Protein AF-A0A967J719-F1 (afdb_monomer_lite)

Structure (mmCIF, N/CA/C/O backbone):
data_AF-A0A967J719-F1
#
_entry.id   AF-A0A967J719-F1
#
loop_
_atom_site.group_PDB
_atom_site.id
_atom_site.type_symbol
_atom_site.label_atom_id
_atom_site.label_alt_id
_atom_site.label_comp_id
_atom_site.label_asym_id
_atom_site.label_entity_id
_atom_site.label_seq_id
_atom_site.pdbx_PDB_ins_code
_atom_site.Cartn_x
_atom_site.Cartn_y
_atom_site.Cartn_z
_atom_site.occupancy
_atom_site.B_iso_or_equiv
_atom_site.auth_seq_id
_atom_site.auth_comp_id
_atom_site.auth_asym_id
_atom_site.auth_atom_id
_atom_site.pdbx_PDB_model_num
ATOM 1 N N . MET A 1 1 ? -18.805 8.291 18.805 1.00 39.09 1 MET A N 1
ATOM 2 C CA . MET A 1 1 ? -17.784 7.262 18.519 1.00 39.09 1 MET A CA 1
ATOM 3 C C . MET A 1 1 ? -16.475 7.765 19.090 1.00 39.09 1 MET A C 1
ATOM 5 O O . MET A 1 1 ? -16.063 8.854 18.721 1.00 39.09 1 MET A O 1
ATOM 9 N N . THR A 1 2 ? -15.886 7.048 20.042 1.00 43.72 2 THR A N 1
ATOM 10 C CA . THR A 1 2 ? -14.567 7.387 20.589 1.00 43.72 2 THR A CA 1
ATOM 11 C C . THR A 1 2 ? -13.537 6.642 19.752 1.00 43.72 2 THR A C 1
ATOM 13 O O . THR A 1 2 ? -13.343 5.447 19.953 1.00 43.72 2 THR A O 1
ATOM 16 N N . GLU A 1 3 ? -12.929 7.306 18.771 1.00 52.41 3 GLU A N 1
ATOM 17 C CA . GLU A 1 3 ? -11.758 6.750 18.090 1.00 52.41 3 GLU A CA 1
ATOM 18 C C . GLU A 1 3 ? -10.594 6.754 19.091 1.00 52.41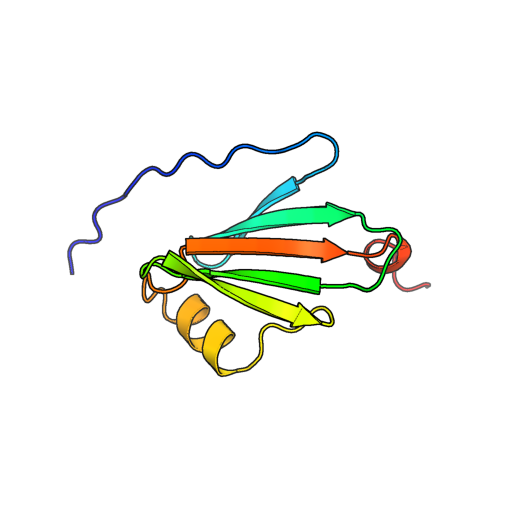 3 GLU A C 1
ATOM 20 O O . GLU A 1 3 ? -10.106 7.808 19.499 1.00 52.41 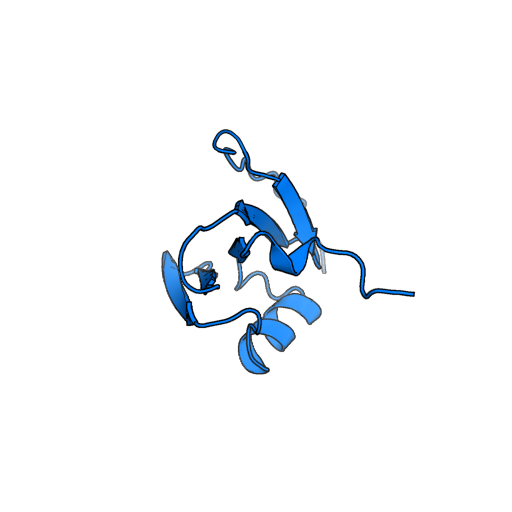3 GLU A O 1
ATOM 25 N N . LYS A 1 4 ? -10.182 5.571 19.557 1.00 63.12 4 LYS A N 1
ATOM 26 C CA . LYS A 1 4 ? -8.922 5.419 20.290 1.00 63.12 4 LYS A CA 1
ATOM 27 C C . LYS A 1 4 ? -7.794 5.530 19.268 1.00 63.12 4 LYS A C 1
ATOM 29 O O . LYS A 1 4 ? -7.715 4.703 18.367 1.00 63.12 4 LYS A O 1
ATOM 34 N N . GLY A 1 5 ? -6.926 6.529 19.414 1.00 72.19 5 GLY A N 1
ATOM 35 C CA . GLY A 1 5 ? -5.681 6.582 18.653 1.00 72.19 5 GLY A CA 1
ATOM 36 C C . GLY A 1 5 ? -4.795 5.398 19.037 1.00 72.19 5 GLY A C 1
ATOM 37 O O . GLY A 1 5 ? -4.362 5.305 20.184 1.00 72.19 5 GLY A O 1
ATOM 38 N N . GLU A 1 6 ? -4.564 4.485 18.097 1.00 82.88 6 GLU A N 1
ATOM 39 C CA . GLU A 1 6 ? -3.625 3.372 18.234 1.00 82.88 6 GLU A CA 1
ATOM 40 C C . GLU A 1 6 ? -2.333 3.731 17.494 1.00 82.88 6 GLU A C 1
ATOM 42 O O . GLU A 1 6 ? -2.358 4.154 16.338 1.00 82.88 6 GLU A O 1
ATOM 47 N N . SER A 1 7 ? -1.196 3.598 18.173 1.00 88.31 7 SER A N 1
ATOM 48 C CA . SER A 1 7 ? 0.121 3.745 17.561 1.00 88.31 7 SER A CA 1
ATOM 49 C C . SER A 1 7 ? 0.562 2.405 16.982 1.00 88.31 7 SER A C 1
ATOM 51 O O . SER A 1 7 ? 0.651 1.424 17.720 1.00 88.31 7 SER A O 1
ATOM 53 N N . VAL A 1 8 ? 0.893 2.378 15.695 1.00 88.81 8 VAL A N 1
ATOM 54 C CA . VAL A 1 8 ? 1.444 1.197 15.018 1.00 88.81 8 VAL A CA 1
ATOM 55 C C . VAL A 1 8 ? 2.845 1.532 14.514 1.00 88.81 8 VAL A C 1
ATOM 57 O O . VAL A 1 8 ? 3.064 2.612 13.967 1.00 88.81 8 VAL A O 1
ATOM 60 N N . VAL A 1 9 ? 3.790 0.610 14.706 1.00 94.62 9 VAL A N 1
ATOM 61 C CA . VAL A 1 9 ? 5.146 0.707 14.150 1.00 94.62 9 VAL A CA 1
ATOM 62 C C . VAL A 1 9 ? 5.184 -0.063 12.835 1.00 94.62 9 VAL A C 1
AT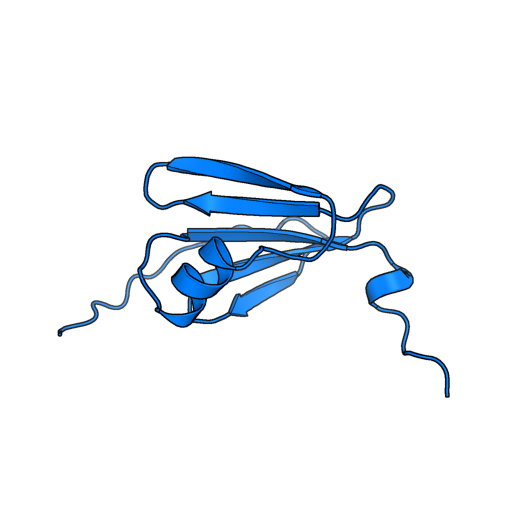OM 64 O O . VAL A 1 9 ? 4.756 -1.214 12.775 1.00 94.62 9 VAL A O 1
ATOM 67 N N . VAL A 1 10 ? 5.694 0.579 11.785 1.00 96.44 10 VAL A N 1
ATOM 68 C CA . VAL A 1 10 ? 5.932 -0.044 10.481 1.00 96.44 10 VAL A CA 1
ATOM 69 C C . VAL A 1 10 ? 7.414 0.088 10.172 1.00 96.44 10 VAL A C 1
ATOM 71 O O . VAL A 1 10 ? 7.915 1.195 9.994 1.00 96.44 10 VAL A O 1
ATOM 74 N N . GLU A 1 11 ? 8.102 -1.047 10.123 1.00 95.94 11 GLU A N 1
ATOM 75 C CA . GLU A 1 11 ? 9.509 -1.106 9.736 1.00 95.94 11 GLU A CA 1
ATOM 76 C C . GLU A 1 11 ? 9.646 -0.874 8.230 1.00 95.94 11 GLU A C 1
ATOM 78 O O . GLU A 1 11 ? 8.927 -1.472 7.422 1.00 95.94 11 GLU A O 1
ATOM 83 N N . LEU A 1 12 ? 10.582 -0.006 7.854 1.00 97.94 12 LEU A N 1
ATOM 84 C CA . LEU A 1 12 ? 10.877 0.311 6.463 1.00 97.94 12 LEU A CA 1
ATOM 85 C C . LEU A 1 12 ? 12.200 -0.332 6.064 1.00 97.94 12 LEU A C 1
ATOM 87 O O . LEU A 1 12 ? 13.233 -0.111 6.696 1.00 97.94 12 LEU A O 1
ATOM 91 N N . ALA A 1 13 ? 12.171 -1.103 4.981 1.00 95.44 13 ALA A N 1
ATOM 92 C CA . ALA A 1 13 ? 13.394 -1.557 4.341 1.00 95.44 13 ALA A CA 1
ATOM 93 C C . ALA A 1 13 ? 14.106 -0.368 3.661 1.00 95.44 13 ALA A C 1
ATOM 95 O O . ALA A 1 13 ? 13.450 0.626 3.318 1.00 95.44 13 ALA A O 1
ATOM 96 N N . PRO A 1 14 ? 15.428 -0.451 3.423 1.00 96.19 14 PRO A N 1
ATOM 97 C CA . PRO A 1 14 ? 16.127 0.516 2.583 1.00 96.19 14 PRO A CA 1
ATOM 98 C C . PRO A 1 14 ? 15.406 0.726 1.247 1.00 96.19 14 PRO A C 1
ATOM 100 O O . PRO A 1 14 ? 14.790 -0.197 0.720 1.00 96.19 14 PRO A O 1
ATOM 103 N N . GLU A 1 15 ? 15.488 1.946 0.711 1.00 93.25 15 GLU A N 1
ATOM 104 C CA . GLU A 1 15 ? 14.891 2.307 -0.586 1.00 93.25 15 GLU A CA 1
ATOM 105 C C . GLU A 1 15 ? 13.354 2.176 -0.636 1.00 93.25 15 GLU A C 1
ATOM 107 O O . GLU A 1 15 ? 12.757 2.015 -1.703 1.00 93.25 15 GLU A O 1
ATOM 112 N N . THR A 1 16 ? 12.695 2.292 0.522 1.00 97.06 16 THR A N 1
ATOM 113 C CA . THR A 1 16 ? 11.233 2.383 0.627 1.00 97.06 16 THR A CA 1
ATOM 114 C C . THR A 1 16 ? 10.786 3.706 1.245 1.00 97.06 16 THR A C 1
ATOM 116 O O . THR A 1 16 ? 11.539 4.373 1.955 1.00 97.06 16 THR A O 1
ATOM 119 N N . LEU A 1 17 ? 9.543 4.098 0.963 1.00 97.00 17 LEU A N 1
ATOM 120 C CA . LEU A 1 17 ? 8.901 5.289 1.515 1.00 97.00 17 LEU A CA 1
ATOM 121 C C . LEU A 1 17 ? 7.636 4.894 2.278 1.00 97.00 17 LEU A C 1
ATOM 123 O O . LEU A 1 17 ? 6.739 4.269 1.714 1.00 97.00 17 LEU A O 1
ATOM 127 N N . GLY A 1 18 ? 7.546 5.309 3.541 1.00 97.62 18 GLY A N 1
ATOM 128 C CA . GLY A 1 18 ? 6.328 5.212 4.341 1.00 97.62 18 GLY A CA 1
ATOM 129 C C . GLY A 1 18 ? 5.492 6.488 4.251 1.00 97.62 18 GLY A C 1
ATOM 130 O O . GLY A 1 18 ? 6.009 7.591 4.417 1.00 97.62 18 GLY A O 1
ATOM 131 N N . LEU A 1 19 ? 4.189 6.344 4.030 1.00 97.25 19 LEU A N 1
ATOM 132 C CA . LEU A 1 19 ? 3.203 7.416 4.161 1.00 97.25 19 LEU A CA 1
ATOM 133 C C . LEU A 1 19 ? 1.892 6.862 4.727 1.00 97.25 19 LEU A C 1
ATOM 135 O O . LEU A 1 19 ? 1.789 5.678 5.042 1.00 97.25 19 LEU A O 1
ATOM 139 N N . THR A 1 20 ? 0.869 7.707 4.841 1.00 96.69 20 THR A N 1
ATOM 140 C CA . THR A 1 20 ? -0.479 7.253 5.194 1.00 96.69 20 THR A CA 1
ATOM 141 C C . THR A 1 20 ? -1.509 7.744 4.189 1.00 96.69 20 THR A C 1
ATOM 143 O O . THR A 1 20 ? -1.388 8.836 3.633 1.00 96.69 20 THR A O 1
ATOM 146 N N . VAL A 1 21 ? -2.546 6.936 3.975 1.00 96.12 21 VAL A N 1
ATOM 147 C CA . VAL A 1 21 ? -3.749 7.303 3.221 1.00 96.12 21 VAL A CA 1
ATOM 148 C C . VAL A 1 21 ? -4.950 6.872 4.047 1.00 96.12 21 VAL A C 1
ATOM 150 O O . VAL A 1 21 ? -5.044 5.714 4.435 1.00 96.12 21 VAL A O 1
ATOM 153 N N . CYS A 1 22 ? -5.859 7.800 4.360 1.00 95.50 22 CYS A N 1
ATOM 154 C CA . CYS A 1 22 ? -7.010 7.519 5.231 1.00 95.50 22 CYS A CA 1
ATOM 155 C C . CYS A 1 22 ? -6.611 6.865 6.572 1.00 95.50 22 CYS A C 1
ATOM 157 O O . CYS A 1 22 ? -7.320 5.995 7.060 1.00 95.50 22 CYS A O 1
ATOM 159 N N . GLN A 1 23 ? -5.478 7.290 7.152 1.00 93.62 23 GLN A N 1
ATOM 160 C CA . GLN A 1 23 ? -4.869 6.734 8.378 1.00 93.62 23 GLN A CA 1
ATOM 161 C C . GLN A 1 23 ? -4.359 5.289 8.268 1.00 93.62 23 GLN A C 1
ATOM 163 O O . GLN A 1 23 ? -3.864 4.747 9.251 1.00 93.62 23 GLN A O 1
ATOM 168 N N . VAL A 1 24 ? -4.399 4.685 7.081 1.00 96.19 24 VAL A N 1
ATOM 169 C CA . VAL A 1 24 ? -3.769 3.391 6.825 1.00 96.19 24 VAL A CA 1
ATOM 170 C C . VAL A 1 24 ? -2.329 3.621 6.365 1.00 96.19 24 VAL A C 1
ATOM 172 O O . VAL A 1 24 ? -2.114 4.431 5.455 1.00 96.19 24 VAL A O 1
ATOM 175 N N . PRO A 1 25 ? -1.333 2.951 6.969 1.00 97.50 25 PRO A N 1
ATOM 176 C CA . PRO A 1 25 ? 0.045 3.030 6.514 1.00 97.50 25 PRO A CA 1
ATOM 177 C C . PRO A 1 25 ? 0.200 2.416 5.120 1.00 97.50 25 PRO A C 1
ATOM 179 O O . PRO A 1 25 ? -0.372 1.372 4.797 1.00 97.50 25 PRO A O 1
ATOM 182 N N . VAL A 1 26 ? 1.006 3.077 4.298 1.00 98.19 26 VAL A N 1
ATOM 183 C CA . VAL A 1 26 ? 1.371 2.640 2.954 1.00 98.19 26 VAL A CA 1
ATOM 184 C C . VAL A 1 26 ? 2.887 2.653 2.847 1.00 98.19 26 VAL A C 1
ATOM 186 O O . VAL A 1 26 ? 3.516 3.678 3.108 1.00 98.19 26 VAL A O 1
ATOM 189 N N . VAL A 1 27 ? 3.461 1.524 2.447 1.00 98.38 27 VAL A N 1
ATOM 190 C CA . VAL A 1 27 ? 4.883 1.383 2.134 1.00 98.38 27 VAL A CA 1
ATOM 191 C C . VAL A 1 27 ? 5.027 1.273 0.628 1.00 98.38 27 VAL A C 1
ATOM 193 O O . VAL A 1 27 ? 4.438 0.398 -0.002 1.00 98.38 27 VAL A O 1
ATOM 196 N N . VAL A 1 28 ? 5.806 2.171 0.048 1.00 97.69 28 VAL A N 1
ATOM 197 C CA . VAL A 1 28 ? 6.082 2.208 -1.384 1.00 97.69 28 VAL A CA 1
ATOM 198 C C . VAL A 1 28 ? 7.517 1.764 -1.620 1.00 97.69 28 VAL A C 1
ATOM 200 O O . VAL A 1 28 ? 8.428 2.252 -0.954 1.00 97.69 28 VAL A O 1
ATOM 203 N N . SER A 1 29 ? 7.719 0.863 -2.575 1.00 97.00 29 SER A N 1
ATOM 204 C CA . SER A 1 29 ? 9.035 0.409 -3.025 1.00 97.00 29 SER A CA 1
ATOM 205 C C . SER A 1 29 ? 9.160 0.504 -4.543 1.00 97.00 29 SER A C 1
ATOM 207 O O . SER A 1 29 ? 8.161 0.554 -5.267 1.00 97.00 29 SER A O 1
ATOM 209 N N . VAL A 1 30 ? 10.398 0.525 -5.032 1.00 95.88 30 VAL A N 1
ATOM 210 C CA . VAL A 1 30 ? 10.689 0.390 -6.463 1.00 95.88 30 VAL A CA 1
ATOM 211 C C . VAL A 1 30 ? 10.834 -1.093 -6.808 1.00 95.88 30 VAL A C 1
ATOM 213 O O . VAL A 1 30 ? 11.452 -1.849 -6.063 1.00 95.88 30 VAL A O 1
ATOM 216 N N . THR A 1 31 ? 10.286 -1.522 -7.944 1.00 95.12 31 THR A N 1
ATOM 217 C CA . THR A 1 31 ? 10.463 -2.878 -8.486 1.00 95.12 31 THR A CA 1
ATOM 218 C C . THR A 1 31 ? 10.995 -2.838 -9.915 1.00 95.12 31 THR A C 1
ATOM 220 O O . THR A 1 31 ? 10.655 -1.947 -10.691 1.00 95.12 31 THR A O 1
ATOM 223 N N . ALA A 1 32 ? 11.821 -3.824 -10.274 1.00 92.62 32 ALA A N 1
ATOM 224 C CA . ALA A 1 32 ? 12.219 -4.075 -11.660 1.00 92.62 32 ALA A CA 1
ATOM 225 C C . ALA A 1 32 ? 11.199 -4.943 -12.427 1.00 92.62 32 ALA A C 1
ATOM 227 O O . ALA A 1 32 ? 11.283 -5.045 -13.648 1.00 92.62 32 ALA A O 1
ATOM 228 N N . GLY A 1 33 ? 10.274 -5.593 -11.712 1.00 92.31 33 GLY A N 1
ATOM 229 C CA . GLY A 1 33 ? 9.220 -6.430 -12.284 1.00 92.31 33 GLY A CA 1
ATOM 230 C C . GLY A 1 33 ? 7.896 -5.689 -12.461 1.00 92.31 33 GLY A C 1
ATOM 231 O O . GLY A 1 33 ? 7.836 -4.459 -12.430 1.00 92.31 33 GLY A O 1
ATOM 232 N N . ASP A 1 34 ? 6.820 -6.460 -12.609 1.00 94.94 34 ASP A N 1
ATOM 233 C CA . ASP A 1 34 ? 5.483 -5.898 -12.761 1.00 94.94 34 ASP A CA 1
ATOM 234 C C . ASP A 1 34 ? 5.030 -5.142 -11.499 1.00 94.94 34 ASP A C 1
ATOM 236 O O . ASP A 1 34 ? 5.304 -5.578 -10.370 1.00 94.94 34 ASP A O 1
ATOM 240 N N . PRO A 1 35 ? 4.314 -4.012 -11.665 1.00 96.94 35 PRO A N 1
ATOM 241 C CA . PRO A 1 35 ? 3.706 -3.311 -10.547 1.00 96.94 35 PRO A CA 1
ATOM 242 C C . PRO A 1 35 ? 2.766 -4.232 -9.778 1.00 96.94 35 PRO A C 1
ATOM 244 O O . PRO A 1 35 ? 2.019 -5.012 -10.371 1.00 96.94 35 PRO A O 1
ATOM 247 N N . SER A 1 36 ? 2.745 -4.097 -8.458 1.00 98.00 36 SER A N 1
ATOM 248 C CA . SER A 1 36 ? 1.809 -4.850 -7.625 1.00 98.00 36 SER A CA 1
ATOM 249 C C . SER A 1 36 ? 1.452 -4.106 -6.352 1.00 98.00 36 SER A C 1
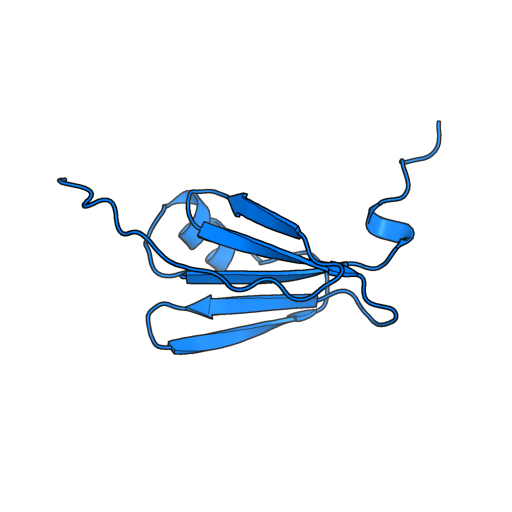ATOM 251 O O . SER A 1 36 ? 2.175 -3.215 -5.896 1.00 98.00 36 SER A O 1
ATOM 253 N N . ILE A 1 37 ? 0.315 -4.489 -5.782 1.00 98.25 37 ILE A N 1
ATOM 254 C CA . ILE A 1 37 ? -0.129 -4.041 -4.473 1.00 98.25 37 ILE A CA 1
ATOM 255 C C . ILE A 1 37 ? -0.423 -5.258 -3.604 1.00 98.25 37 ILE A C 1
ATOM 257 O O . ILE A 1 37 ? -1.201 -6.130 -3.989 1.00 98.25 37 ILE A O 1
ATOM 261 N N . GLU A 1 38 ? 0.148 -5.283 -2.409 1.00 98.38 38 GLU A N 1
ATOM 262 C CA . GLU A 1 38 ? -0.197 -6.221 -1.348 1.00 98.38 38 GLU A CA 1
ATOM 263 C C . GLU A 1 38 ? -0.949 -5.483 -0.241 1.00 98.38 38 GLU A C 1
ATOM 265 O O . GLU A 1 38 ? -0.591 -4.365 0.136 1.00 98.38 38 GLU A O 1
ATOM 270 N N . VAL A 1 39 ? -2.025 -6.090 0.248 1.00 98.44 39 VAL A N 1
ATOM 271 C CA . VAL A 1 39 ? -2.903 -5.506 1.264 1.00 98.44 39 VAL A CA 1
ATOM 272 C C . VAL A 1 39 ? -3.030 -6.491 2.409 1.00 98.44 39 VAL A C 1
ATOM 274 O O . VAL A 1 39 ? -3.545 -7.592 2.207 1.00 98.44 39 VAL A O 1
ATOM 277 N N . ASP A 1 40 ? -2.587 -6.073 3.591 1.00 98.25 40 ASP A N 1
ATOM 278 C CA . ASP A 1 40 ? -2.764 -6.815 4.834 1.00 98.25 40 ASP A CA 1
ATOM 279 C C . ASP A 1 40 ? -4.053 -6.352 5.516 1.00 98.25 40 ASP A C 1
ATOM 281 O O . ASP A 1 40 ? -4.278 -5.151 5.718 1.00 98.25 40 ASP A O 1
ATOM 285 N N . PHE A 1 41 ? -4.895 -7.310 5.887 1.00 97.81 41 PHE A N 1
ATOM 286 C CA . PHE A 1 41 ? -6.166 -7.082 6.559 1.00 97.81 41 PHE A CA 1
ATOM 287 C C . PHE A 1 41 ? -6.061 -7.320 8.067 1.00 97.81 41 PHE A C 1
ATOM 289 O O . PHE A 1 41 ? -5.166 -8.005 8.563 1.00 97.81 41 PHE A O 1
ATOM 296 N N . SER A 1 42 ? -7.004 -6.759 8.820 1.00 96.19 42 SER A N 1
ATOM 297 C CA . SER A 1 42 ? -7.073 -6.880 10.281 1.00 96.19 42 SER A CA 1
ATOM 298 C C . SER A 1 42 ? -7.360 -8.295 10.783 1.00 96.19 42 SER A C 1
ATOM 300 O O . SER A 1 42 ? -7.070 -8.592 11.939 1.00 96.19 42 SER A O 1
ATOM 302 N N . ASP A 1 43 ? -7.882 -9.169 9.923 1.00 96.19 43 ASP A N 1
ATOM 303 C CA . ASP A 1 43 ? -8.088 -10.593 10.201 1.00 96.19 43 ASP A CA 1
ATOM 304 C C . ASP A 1 43 ? -6.851 -11.462 9.906 1.00 96.19 43 ASP A C 1
ATOM 306 O O . ASP A 1 43 ? -6.910 -12.686 10.023 1.00 96.19 43 ASP A O 1
ATOM 310 N N . GLY A 1 44 ? -5.730 -10.838 9.533 1.00 96.81 44 GLY A N 1
ATOM 311 C CA . GLY A 1 44 ? -4.469 -11.510 9.234 1.00 96.81 44 GLY A CA 1
ATOM 312 C C . GLY A 1 44 ? -4.362 -12.049 7.808 1.00 96.81 44 GLY A C 1
ATOM 313 O O . GLY A 1 44 ? -3.332 -12.629 7.466 1.00 96.81 44 GLY A O 1
ATOM 314 N N . ARG A 1 45 ? -5.380 -11.868 6.955 1.00 97.56 45 ARG A N 1
ATOM 315 C CA . ARG A 1 45 ? -5.266 -12.198 5.530 1.00 97.56 45 ARG A CA 1
ATOM 316 C C . ARG A 1 45 ? -4.393 -11.174 4.811 1.00 97.56 45 ARG A C 1
ATOM 318 O O . ARG A 1 45 ? -4.448 -9.983 5.103 1.00 97.56 45 ARG A O 1
ATOM 325 N N . THR A 1 46 ? -3.691 -11.637 3.783 1.00 98.12 46 THR A N 1
ATOM 326 C CA . THR A 1 46 ? -3.013 -10.778 2.807 1.00 98.12 46 THR A CA 1
ATOM 327 C C . THR A 1 46 ? -3.528 -11.113 1.418 1.00 98.12 46 THR A C 1
ATOM 329 O O . THR A 1 46 ? -3.638 -12.286 1.056 1.00 98.12 46 THR A O 1
ATOM 332 N N . THR A 1 47 ? -3.839 -10.093 0.621 1.00 97.44 47 THR A N 1
ATOM 333 C CA . THR A 1 47 ? -4.115 -10.272 -0.810 1.00 97.44 47 THR A CA 1
ATOM 334 C C . THR A 1 47 ? -3.090 -9.528 -1.638 1.00 97.44 47 THR A C 1
ATOM 336 O O . THR A 1 47 ? -2.686 -8.420 -1.293 1.00 97.44 47 THR A O 1
ATOM 339 N N . ARG A 1 48 ? -2.739 -10.111 -2.781 1.00 97.25 48 ARG A N 1
ATOM 340 C CA . ARG A 1 48 ? -1.944 -9.461 -3.817 1.00 97.25 48 ARG A CA 1
ATOM 341 C C . ARG A 1 48 ? -2.829 -9.088 -4.998 1.00 97.25 48 ARG A C 1
ATOM 343 O O . ARG A 1 48 ? -3.749 -9.830 -5.348 1.00 97.25 48 ARG A O 1
ATOM 350 N N . ARG A 1 49 ? -2.564 -7.932 -5.598 1.00 96.38 49 ARG A N 1
ATOM 351 C CA . ARG A 1 49 ? -3.165 -7.475 -6.851 1.00 96.38 49 ARG A CA 1
ATOM 352 C C . ARG A 1 49 ? -2.059 -7.070 -7.810 1.00 96.38 49 ARG A C 1
ATOM 354 O O . ARG A 1 49 ? -1.159 -6.325 -7.426 1.00 96.38 49 ARG A O 1
ATOM 361 N N . ASP A 1 50 ? -2.168 -7.519 -9.050 1.00 96.25 50 ASP A N 1
ATOM 362 C CA . ASP A 1 50 ? -1.290 -7.057 -10.118 1.00 96.25 50 ASP A CA 1
ATOM 363 C C . ASP A 1 50 ? -1.714 -5.653 -10.569 1.00 96.25 50 ASP A C 1
ATOM 365 O O . ASP A 1 50 ? -2.903 -5.315 -10.618 1.00 96.25 50 ASP A O 1
ATOM 369 N N . GLY A 1 51 ? -0.732 -4.813 -10.885 1.00 95.00 51 GLY A N 1
ATOM 370 C CA . GLY A 1 51 ? -0.943 -3.412 -11.224 1.00 95.00 51 GLY A CA 1
ATOM 371 C C . GLY A 1 51 ? -1.084 -2.482 -10.016 1.00 95.00 51 GLY A C 1
ATOM 372 O O . GLY A 1 51 ? -0.820 -2.835 -8.871 1.00 95.00 51 GLY A O 1
ATOM 373 N N . LEU A 1 52 ? -1.499 -1.240 -10.298 1.00 94.19 52 LEU A N 1
ATOM 374 C CA . LEU A 1 52 ? -1.540 -0.122 -9.339 1.00 94.19 52 LEU A CA 1
ATOM 375 C C . LEU A 1 52 ? -2.967 0.329 -9.011 1.00 94.19 52 LEU A C 1
ATOM 377 O O . LEU A 1 52 ? -3.265 1.522 -8.874 1.00 94.19 52 LEU A O 1
ATOM 381 N N . ARG A 1 53 ? -3.892 -0.631 -8.962 1.00 95.00 53 ARG A N 1
ATOM 382 C CA . ARG A 1 53 ? -5.308 -0.393 -8.673 1.00 95.00 53 ARG A CA 1
ATOM 383 C C . ARG A 1 53 ? -5.787 -1.380 -7.614 1.00 95.00 53 ARG A C 1
ATOM 385 O O . ARG A 1 53 ? -5.762 -2.585 -7.817 1.00 95.00 53 ARG A O 1
ATOM 392 N N . LEU A 1 54 ? -6.277 -0.840 -6.500 1.00 94.81 54 LEU A N 1
ATOM 393 C CA . LEU A 1 54 ? -6.814 -1.617 -5.377 1.00 94.81 54 LEU A CA 1
ATOM 394 C C . LEU A 1 54 ? -8.149 -2.305 -5.706 1.00 94.81 54 LEU A C 1
ATOM 396 O O . LEU A 1 54 ? -8.462 -3.358 -5.157 1.00 94.81 54 LEU A O 1
ATOM 400 N N . GLY A 1 55 ? -8.932 -1.712 -6.609 1.00 95.50 55 GLY A N 1
ATOM 401 C CA . GLY A 1 55 ?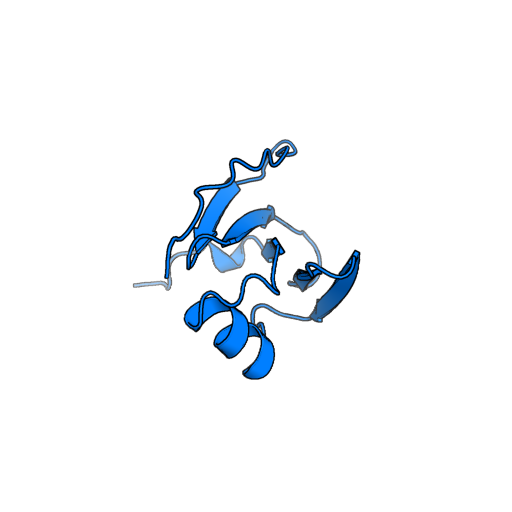 -10.307 -2.125 -6.876 1.00 95.50 55 GLY A CA 1
ATOM 402 C C . GLY A 1 55 ? -11.312 -1.489 -5.911 1.00 95.50 55 GLY A C 1
ATOM 403 O O . GLY A 1 55 ? -10.962 -0.965 -4.854 1.00 95.50 55 GLY A O 1
ATOM 404 N N . ARG A 1 56 ? -12.588 -1.514 -6.308 1.00 97.25 56 ARG A N 1
ATOM 405 C CA . ARG A 1 56 ? -13.670 -0.757 -5.658 1.00 97.25 56 ARG A CA 1
ATOM 406 C C . ARG A 1 56 ? -13.868 -1.121 -4.187 1.00 97.25 56 ARG A C 1
ATOM 408 O O . ARG A 1 56 ? -14.056 -0.232 -3.366 1.00 97.25 56 ARG A O 1
ATOM 415 N N . GLU A 1 57 ? -13.847 -2.410 -3.875 1.00 97.19 57 GLU A N 1
ATOM 416 C CA . GLU A 1 57 ? -14.129 -2.931 -2.532 1.00 97.19 57 GLU A CA 1
ATOM 417 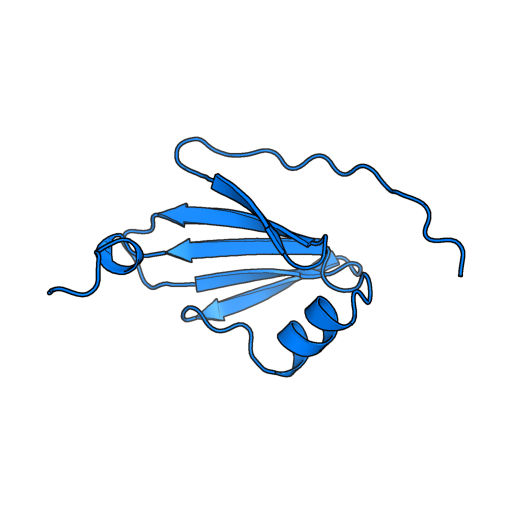C C . GLU A 1 57 ? -13.078 -2.465 -1.520 1.00 97.19 57 GLU A C 1
ATOM 419 O O . GLU A 1 57 ? -13.422 -1.877 -0.497 1.00 97.19 57 GLU A O 1
ATOM 424 N N . ILE A 1 58 ? -11.791 -2.622 -1.849 1.00 96.62 58 ILE A N 1
ATOM 425 C CA . ILE A 1 58 ? -10.692 -2.198 -0.971 1.00 96.62 58 ILE A CA 1
ATOM 426 C C . ILE A 1 58 ? -10.647 -0.674 -0.843 1.00 96.62 58 ILE A C 1
ATOM 428 O O . ILE A 1 58 ? -10.473 -0.149 0.256 1.00 96.62 58 ILE A O 1
ATOM 432 N N . SER A 1 59 ? -10.879 0.057 -1.936 1.00 97.69 59 SER A N 1
ATOM 433 C CA . SER A 1 59 ? -10.998 1.515 -1.874 1.00 97.69 59 SER A CA 1
ATOM 434 C C . SER A 1 59 ? -12.138 1.969 -0.954 1.00 97.69 59 SER A C 1
ATOM 436 O O . SER A 1 59 ? -11.943 2.900 -0.179 1.00 97.69 59 SER A O 1
ATOM 438 N N . ALA A 1 60 ? -13.298 1.303 -0.979 1.00 97.94 60 ALA A N 1
ATOM 439 C CA . ALA A 1 60 ? -14.410 1.628 -0.085 1.00 97.94 60 ALA A CA 1
ATOM 440 C C . ALA A 1 60 ? -14.050 1.404 1.395 1.00 97.94 60 ALA A C 1
ATOM 442 O O . ALA A 1 60 ? -14.346 2.266 2.223 1.00 97.94 60 ALA A O 1
ATOM 443 N N . MET A 1 61 ? -13.352 0.308 1.717 1.00 97.31 61 MET A N 1
ATOM 444 C CA . MET A 1 61 ? -12.870 0.036 3.079 1.00 97.31 61 MET A CA 1
ATOM 445 C C . MET A 1 61 ? -11.900 1.114 3.585 1.00 97.31 61 MET A C 1
ATOM 447 O O . MET A 1 61 ? -12.011 1.535 4.739 1.00 97.31 61 MET A O 1
ATOM 451 N N . LEU A 1 62 ? -10.988 1.587 2.723 1.00 96.56 62 LEU A N 1
ATOM 452 C CA . LEU A 1 62 ? -10.035 2.658 3.041 1.00 96.56 62 LEU A CA 1
ATOM 453 C C . LEU A 1 62 ? -10.727 4.004 3.245 1.00 96.56 62 LEU A C 1
ATOM 455 O O . LEU A 1 62 ? -10.535 4.648 4.274 1.00 96.56 62 LEU A O 1
ATOM 459 N N . PHE A 1 63 ? -11.554 4.428 2.287 1.00 97.38 63 PHE A N 1
ATOM 460 C CA . PHE A 1 63 ? -12.250 5.713 2.367 1.00 97.38 63 PHE A CA 1
ATOM 461 C C . PHE A 1 63 ? -13.213 5.767 3.555 1.00 97.38 63 PHE A C 1
ATOM 463 O O . PHE A 1 63 ? -13.339 6.814 4.189 1.00 97.38 63 PHE A O 1
ATOM 470 N N . GLY A 1 64 ? -13.838 4.634 3.886 1.00 96.75 64 GLY A N 1
ATOM 471 C CA . GLY A 1 64 ? -14.703 4.486 5.053 1.00 96.75 64 GLY A CA 1
ATOM 472 C C . GLY A 1 64 ? -13.967 4.378 6.390 1.00 96.75 64 GLY A C 1
ATOM 473 O O . GLY A 1 64 ? -14.639 4.350 7.414 1.00 96.75 64 GLY A O 1
ATOM 474 N N . ARG A 1 65 ? -12.624 4.309 6.403 1.00 95.06 65 ARG A N 1
ATOM 475 C CA . ARG A 1 65 ? -11.801 4.139 7.620 1.00 95.06 65 ARG A CA 1
ATOM 476 C C . ARG A 1 65 ? -12.291 2.990 8.508 1.00 95.06 65 ARG A C 1
ATOM 478 O O . ARG A 1 65 ? -12.323 3.087 9.728 1.00 95.06 65 ARG A O 1
ATOM 485 N N . THR A 1 66 ? -12.680 1.890 7.869 1.00 95.69 66 THR A N 1
ATOM 486 C CA . THR A 1 66 ? -13.306 0.723 8.521 1.00 95.69 66 THR A CA 1
ATOM 487 C C . THR A 1 66 ? -12.395 0.019 9.532 1.00 95.69 66 THR A C 1
ATOM 489 O O . THR A 1 66 ? -12.877 -0.714 10.390 1.00 95.69 66 THR A O 1
ATOM 492 N N . GLY A 1 67 ? -11.076 0.216 9.427 1.00 94.19 67 GLY A N 1
ATOM 493 C CA . GLY A 1 67 ? -10.072 -0.519 10.201 1.00 94.19 67 GLY A CA 1
ATOM 494 C C . GLY A 1 67 ? -9.807 -1.937 9.682 1.00 94.19 67 GLY A C 1
ATOM 495 O O . GLY A 1 67 ? -9.008 -2.663 10.276 1.00 94.19 67 GLY A O 1
ATOM 496 N N . GLU A 1 68 ? -10.451 -2.336 8.579 1.00 96.75 68 GLU A N 1
ATOM 497 C CA . GLU A 1 68 ? -10.264 -3.649 7.953 1.00 96.75 68 GLU A CA 1
ATOM 498 C C . GLU A 1 68 ? -8.929 -3.753 7.215 1.00 96.75 68 GLU A C 1
ATOM 500 O O . GLU A 1 68 ? -8.297 -4.803 7.247 1.00 96.75 68 GLU A O 1
ATOM 505 N N . VAL A 1 69 ? -8.460 -2.665 6.597 1.00 97.31 69 VAL A N 1
ATOM 506 C CA . VAL A 1 69 ? -7.137 -2.609 5.961 1.00 97.31 69 VAL A CA 1
ATOM 507 C C . VAL A 1 69 ? -6.108 -2.095 6.963 1.00 97.31 69 VAL A C 1
ATOM 509 O O . VAL A 1 69 ? -6.263 -0.999 7.501 1.00 97.31 69 VAL A O 1
ATOM 512 N N . ARG A 1 70 ? -5.049 -2.874 7.201 1.00 96.81 70 ARG A N 1
ATOM 513 C CA . ARG A 1 70 ? -4.005 -2.566 8.189 1.00 96.81 70 ARG A CA 1
ATOM 514 C C . ARG A 1 70 ? -2.734 -2.000 7.582 1.00 96.81 70 ARG A C 1
ATOM 516 O O . ARG A 1 70 ? -2.114 -1.150 8.210 1.00 96.81 70 ARG A O 1
ATOM 523 N N . LEU A 1 71 ? -2.345 -2.459 6.398 1.00 97.69 71 LEU A N 1
ATOM 524 C CA . LEU A 1 71 ? -1.132 -2.014 5.718 1.00 97.69 71 LEU A CA 1
ATOM 525 C C . LEU A 1 71 ? -1.258 -2.265 4.219 1.00 97.69 71 LEU A C 1
ATOM 527 O O . LEU A 1 71 ? -1.788 -3.288 3.791 1.00 97.69 71 LEU A O 1
ATOM 531 N N . ILE A 1 72 ? -0.745 -1.331 3.426 1.00 98.44 72 ILE A N 1
ATOM 532 C CA . ILE A 1 72 ? -0.610 -1.484 1.979 1.00 98.44 72 ILE A CA 1
ATOM 533 C C . ILE A 1 72 ? 0.871 -1.451 1.625 1.00 98.44 72 ILE A C 1
ATOM 535 O O . ILE A 1 72 ? 1.581 -0.536 2.037 1.00 98.44 72 ILE A O 1
ATOM 539 N N . ARG A 1 73 ? 1.329 -2.407 0.820 1.00 98.44 73 ARG A N 1
ATOM 540 C CA . ARG A 1 73 ? 2.648 -2.370 0.179 1.00 98.44 73 ARG A CA 1
ATOM 541 C C . ARG A 1 73 ? 2.459 -2.217 -1.320 1.00 98.44 73 ARG A C 1
ATOM 543 O O . ARG A 1 73 ? 1.790 -3.039 -1.936 1.00 98.44 73 ARG A O 1
ATOM 550 N N . ALA A 1 74 ? 3.015 -1.164 -1.903 1.00 97.81 74 ALA A N 1
ATOM 551 C CA . ALA A 1 74 ? 2.927 -0.894 -3.332 1.00 97.81 74 ALA A CA 1
ATOM 552 C C . ALA A 1 74 ? 4.321 -0.942 -3.958 1.00 97.81 74 ALA A C 1
ATOM 554 O O . ALA A 1 74 ? 5.188 -0.139 -3.617 1.00 97.81 74 ALA A O 1
ATOM 555 N N . ALA A 1 75 ? 4.512 -1.861 -4.896 1.00 97.50 75 ALA A N 1
ATOM 556 C CA . ALA A 1 75 ? 5.715 -1.961 -5.704 1.00 97.50 75 ALA A CA 1
ATOM 557 C C . ALA A 1 75 ? 5.489 -1.227 -7.031 1.00 97.50 75 ALA A C 1
ATOM 559 O O . ALA A 1 75 ? 4.628 -1.610 -7.829 1.00 97.50 75 ALA A O 1
ATOM 560 N N . LEU A 1 76 ? 6.255 -0.161 -7.257 1.00 95.44 76 LEU A N 1
ATOM 561 C CA . LEU A 1 76 ? 6.151 0.716 -8.420 1.00 95.44 76 LEU A CA 1
ATOM 562 C C . LEU A 1 76 ? 7.345 0.523 -9.364 1.00 95.44 76 LEU A C 1
ATOM 564 O O . LEU A 1 76 ? 8.483 0.479 -8.896 1.00 95.44 76 LEU A O 1
ATOM 568 N N . PRO A 1 77 ? 7.142 0.467 -10.691 1.00 94.31 77 PRO A N 1
ATOM 569 C CA . PRO A 1 77 ? 8.256 0.571 -11.622 1.00 94.31 77 PRO A CA 1
ATOM 570 C C . PRO A 1 77 ? 8.849 1.993 -11.582 1.00 94.31 77 PRO A C 1
ATOM 572 O O . PRO A 1 77 ? 8.119 2.947 -11.295 1.00 94.31 77 PRO A O 1
ATOM 575 N N . PRO A 1 78 ? 10.129 2.189 -11.952 1.00 90.75 78 PRO A N 1
ATOM 576 C CA . PRO A 1 78 ? 10.747 3.518 -12.014 1.00 90.75 78 PRO A CA 1
ATOM 577 C C . PRO A 1 78 ? 9.967 4.523 -12.877 1.00 90.75 78 PRO A C 1
ATOM 579 O O . PRO A 1 78 ? 9.925 5.714 -12.577 1.00 90.75 78 PRO A O 1
ATOM 582 N N . SER A 1 79 ? 9.294 4.036 -13.925 1.00 87.81 79 SER A N 1
ATOM 583 C CA . SER A 1 79 ? 8.458 4.846 -14.817 1.00 87.81 79 SER A CA 1
ATOM 584 C C . SER A 1 79 ? 7.261 5.500 -14.120 1.00 87.81 79 SER A C 1
ATOM 586 O O . SER A 1 79 ? 6.771 6.512 -14.609 1.00 87.81 79 SER A O 1
ATOM 588 N N . ALA A 1 80 ? 6.814 4.985 -12.970 1.00 84.75 80 ALA A N 1
ATOM 589 C CA . ALA A 1 80 ? 5.731 5.588 -12.191 1.00 84.75 80 ALA A CA 1
ATOM 590 C C . ALA A 1 80 ? 6.123 6.932 -11.549 1.00 84.75 80 ALA A C 1
ATOM 592 O O . ALA A 1 80 ? 5.245 7.695 -11.153 1.00 84.75 80 ALA A O 1
ATOM 593 N N . PHE A 1 81 ? 7.425 7.218 -11.450 1.00 77.12 81 PHE A N 1
ATOM 594 C CA . PHE A 1 81 ? 7.966 8.470 -10.914 1.00 77.12 81 PHE A CA 1
ATOM 595 C C . PHE A 1 81 ? 8.417 9.441 -12.006 1.00 77.12 81 PHE A C 1
ATOM 597 O O . PHE A 1 81 ? 8.802 10.571 -11.703 1.00 77.12 81 PHE A O 1
ATOM 604 N N . ALA A 1 82 ? 8.393 9.020 -13.273 1.00 77.06 82 ALA A N 1
ATOM 605 C CA . ALA A 1 82 ? 8.677 9.923 -14.371 1.00 77.06 82 ALA A CA 1
ATOM 606 C C . ALA A 1 82 ? 7.561 10.972 -14.437 1.00 77.06 82 ALA A C 1
ATOM 608 O O . ALA A 1 82 ? 6.376 10.631 -14.405 1.00 77.06 82 ALA A O 1
ATOM 609 N N . SER A 1 83 ? 7.929 12.252 -14.529 1.00 62.06 83 SER A N 1
ATOM 610 C CA . SER A 1 83 ? 6.944 13.292 -14.823 1.00 62.06 83 SER A CA 1
ATOM 611 C C . SER A 1 83 ? 6.237 12.914 -16.128 1.00 62.06 83 SER A C 1
ATOM 613 O O . SER A 1 83 ? 6.931 12.496 -17.066 1.00 62.06 83 SER A O 1
ATOM 615 N N . PRO A 1 84 ? 4.901 13.067 -16.246 1.00 62.09 84 PRO A N 1
ATOM 616 C CA . PRO A 1 84 ? 4.321 13.147 -17.576 1.00 62.09 84 PRO A CA 1
ATOM 617 C C . PRO A 1 84 ? 5.118 14.232 -18.307 1.00 62.09 84 PRO A C 1
ATOM 619 O O . PRO A 1 84 ? 5.409 15.283 -17.723 1.00 62.09 84 PRO A O 1
ATOM 622 N N . GLY A 1 85 ? 5.604 13.907 -19.506 1.00 61.41 85 GLY A N 1
ATOM 623 C CA . GLY A 1 85 ? 6.352 14.857 -20.324 1.00 61.41 85 GLY A CA 1
ATOM 624 C C . GLY A 1 85 ? 5.575 16.171 -20.490 1.00 61.41 85 GLY A C 1
ATOM 625 O O . GLY A 1 85 ? 4.372 16.193 -20.215 1.00 61.41 85 GLY A O 1
ATOM 626 N N . PRO A 1 86 ? 6.260 17.258 -20.883 1.00 55.25 86 PRO A N 1
ATOM 627 C CA . PRO A 1 86 ? 5.615 18.551 -21.102 1.00 55.25 86 PRO A CA 1
ATOM 628 C C . PRO A 1 86 ? 4.415 18.464 -22.055 1.00 55.25 86 PRO A C 1
ATOM 630 O O . PRO A 1 86 ? 4.434 17.599 -22.963 1.00 55.25 86 PRO A O 1
#

Foldseek 3Di:
DDDDDDDDDDDADPQWDWDDQLNAIEIEHEDPDFKKKWWAFPVRDIDIDTDDDPDDVVVVCSVVVVRGTHYMYIYHHPVVPDDPDD

pLDDT: mean 91.26, std 12.82, range [39.09, 98.44]

Sequence (86 aa):
MTEKGESVVVELAPETLGLTVCQVPVVVSVTAGDPSIEVDFSDGRTTRRDGLRLGREISAMLFGRTGEVRLIRAALPPSAFASPGP

Secondary structure (DSSP, 8-state):
-------------TTEEEEEETTEEEEEEE-SS--EEEEEETTS-EEEEESS---HHHHHHHHTT-S-EEEEEEEE-GGGGSPPP-

Radius of gyration: 14.09 Å; chains: 1; bounding box: 34×31×42 Å